Protein AF-A0A208XS01-F1 (afdb_monomer_lite)

Sequence (118 aa):
MTPDEFSQIVERCCAAGKSLAQAVAGADTQRIDAATQDLSLRVLEVQRAIPRALPGLQAAEPQVRQAWRERLAEAALPLKIGAELSTLNTVSASARYAALARISGAELSYSASGQLSR

Foldseek 3Di:
DAPVVLLVLLVQLLVLLVQLVVCVVVVPVVSNVVSLVSNLVSLVSNVVCCVVCVVNLVPDDPVSVVVVVVSVVSSVVSNVSSLVSVVVVDVPNQVVVVVVCVVVVNDWDDDPVSDTDD

Radius of gyration: 16.05 Å; chains: 1; bounding box: 37×37×40 Å

Secondary structure (DSSP, 8-state):
--HHHHHHHHHHHHHHHHHHHHHHHTT-HHHHHHHHHHHHHHHHHHHHHHHHHHHHHHHS-HHHHHHHHHHHHHHHHHHHHHHHHHHHH-S--HHHHHHHHHHTT---PBPTTS-B--

Structure (mmCIF, N/CA/C/O backbone):
data_AF-A0A208XS01-F1
#
_entry.id   AF-A0A208XS01-F1
#
loop_
_atom_site.group_PDB
_atom_site.id
_atom_site.type_symbol
_atom_site.label_atom_id
_atom_site.label_alt_id
_atom_site.label_comp_id
_atom_site.label_asym_id
_atom_site.label_entity_id
_atom_site.label_seq_id
_atom_site.pdbx_PDB_ins_code
_atom_site.Cartn_x
_atom_site.Cartn_y
_atom_site.Cartn_z
_atom_site.occupancy
_atom_site.B_iso_or_equiv
_atom_site.auth_seq_id
_atom_site.auth_comp_id
_atom_site.auth_asym_id
_atom_site.auth_atom_id
_atom_site.pdbx_PDB_model_num
ATOM 1 N N . MET A 1 1 ? -17.745 2.391 5.763 1.00 81.69 1 MET A N 1
ATOM 2 C CA . MET A 1 1 ? -17.030 1.333 5.034 1.00 81.69 1 MET A CA 1
ATOM 3 C C . MET A 1 1 ? -16.879 0.181 5.995 1.00 81.69 1 MET A C 1
ATOM 5 O O . MET A 1 1 ? -16.516 0.423 7.144 1.00 81.69 1 MET A O 1
ATOM 9 N N . THR A 1 2 ? -17.242 -1.020 5.574 1.00 84.69 2 THR A N 1
ATOM 10 C CA . THR A 1 2 ? -17.098 -2.212 6.410 1.00 84.69 2 THR A CA 1
ATOM 11 C C . THR A 1 2 ? -15.633 -2.659 6.438 1.00 84.69 2 THR A C 1
ATOM 13 O O . THR A 1 2 ? -14.849 -2.285 5.558 1.00 84.69 2 THR A O 1
ATOM 16 N N . PRO A 1 3 ? -15.227 -3.458 7.437 1.00 80.06 3 PRO A N 1
ATOM 17 C CA . PRO A 1 3 ? -13.936 -4.128 7.397 1.00 80.06 3 PRO A CA 1
ATOM 18 C C . PRO A 1 3 ? -13.764 -4.933 6.096 1.00 80.06 3 PRO A C 1
ATOM 20 O O . PRO A 1 3 ? -12.758 -4.788 5.414 1.00 80.06 3 PRO A O 1
AT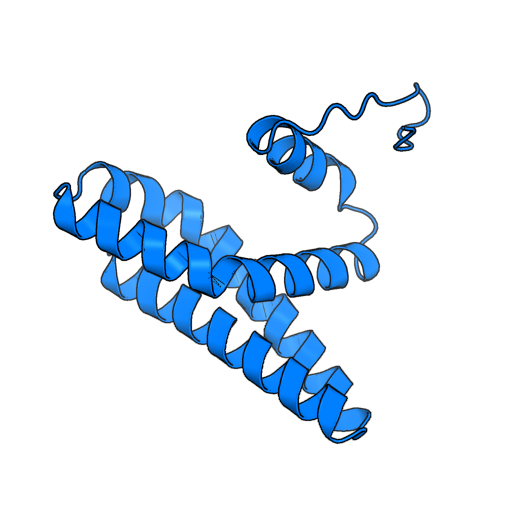OM 23 N N . ASP A 1 4 ? -14.757 -5.699 5.660 1.00 85.12 4 ASP A N 1
ATOM 24 C CA . ASP A 1 4 ? -14.616 -6.516 4.445 1.00 85.12 4 ASP A CA 1
ATOM 25 C C . ASP A 1 4 ? -14.358 -5.678 3.183 1.00 85.12 4 ASP A C 1
ATOM 27 O O . ASP A 1 4 ? -13.469 -6.005 2.396 1.00 85.12 4 ASP A O 1
ATOM 31 N N . GLU A 1 5 ? -15.041 -4.540 3.029 1.00 87.25 5 GLU A N 1
ATOM 32 C CA . GLU A 1 5 ? -14.780 -3.591 1.937 1.00 87.25 5 GLU A CA 1
ATOM 33 C C . GLU A 1 5 ? -13.342 -3.061 1.979 1.00 87.25 5 GLU A C 1
ATOM 35 O O . GLU A 1 5 ? -12.670 -2.973 0.949 1.00 87.25 5 GLU A O 1
ATOM 40 N N . PHE A 1 6 ? -12.841 -2.734 3.172 1.00 87.38 6 PHE A N 1
ATOM 41 C CA . PHE A 1 6 ? -11.455 -2.308 3.335 1.00 87.38 6 PHE A CA 1
ATOM 42 C C . PHE A 1 6 ? -10.469 -3.443 3.034 1.00 87.38 6 PHE A C 1
ATOM 44 O O . PHE A 1 6 ? -9.399 -3.182 2.483 1.00 87.38 6 PHE A O 1
ATOM 51 N N . SER A 1 7 ? -10.823 -4.698 3.347 1.00 86.12 7 SER A N 1
ATOM 52 C CA . SER A 1 7 ? -9.948 -5.866 3.136 1.00 86.12 7 SER A CA 1
ATOM 53 C C . SER A 1 7 ? -9.671 -6.041 1.659 1.00 86.12 7 SER A C 1
ATOM 55 O O . SER A 1 7 ? -8.516 -6.129 1.258 1.00 86.12 7 SER A O 1
ATOM 57 N N . GLN A 1 8 ? -10.716 -5.954 0.840 1.00 91.12 8 GLN A N 1
ATOM 58 C CA . GLN A 1 8 ? -10.589 -6.053 -0.609 1.00 91.12 8 GLN A CA 1
ATOM 59 C C . GLN A 1 8 ? -9.687 -4.954 -1.189 1.00 91.12 8 GLN A C 1
ATOM 61 O O . GLN A 1 8 ? -8.936 -5.200 -2.130 1.00 91.12 8 GLN A O 1
ATOM 66 N N . ILE A 1 9 ? -9.732 -3.735 -0.639 1.00 89.31 9 ILE A N 1
ATOM 67 C CA . ILE A 1 9 ? -8.865 -2.631 -1.082 1.00 89.31 9 ILE A CA 1
ATOM 68 C C . ILE A 1 9 ? -7.394 -2.941 -0.761 1.00 89.31 9 ILE A C 1
ATOM 70 O O . ILE A 1 9 ? -6.524 -2.770 -1.617 1.00 89.31 9 ILE A O 1
ATOM 74 N N . VAL A 1 10 ? -7.115 -3.434 0.448 1.00 86.50 10 VAL A N 1
ATOM 75 C CA . VAL A 1 10 ? -5.760 -3.811 0.877 1.00 86.50 10 VAL A CA 1
ATOM 76 C C . VAL A 1 10 ? -5.240 -5.015 0.083 1.00 86.50 10 VAL A C 1
ATOM 78 O O . VAL A 1 10 ? -4.109 -4.983 -0.398 1.00 86.50 10 VAL A O 1
ATOM 81 N N . GLU A 1 11 ? -6.065 -6.035 -0.143 1.00 90.50 11 GLU A N 1
ATOM 82 C CA . GLU A 1 11 ? -5.713 -7.224 -0.930 1.00 90.50 11 GLU A CA 1
ATOM 83 C C . GLU A 1 11 ? -5.346 -6.877 -2.375 1.00 90.50 11 GLU A C 1
ATOM 85 O O . GLU A 1 11 ? -4.337 -7.369 -2.888 1.00 90.50 11 GLU A O 1
ATOM 90 N N . ARG A 1 12 ? -6.098 -5.974 -3.021 1.00 91.81 12 ARG A N 1
ATOM 91 C CA . ARG A 1 12 ? -5.745 -5.466 -4.356 1.00 91.81 12 ARG A CA 1
ATOM 92 C C . ARG A 1 12 ? -4.390 -4.761 -4.358 1.00 91.81 12 ARG A C 1
ATOM 94 O O . ARG A 1 12 ? -3.608 -4.958 -5.283 1.00 91.81 12 ARG A O 1
ATOM 101 N N . CYS A 1 13 ? -4.075 -3.990 -3.316 1.00 88.44 13 CYS A N 1
ATOM 102 C CA . CYS A 1 13 ? -2.761 -3.359 -3.173 1.00 88.44 13 CYS A CA 1
ATOM 103 C C . CYS A 1 13 ? -1.634 -4.390 -3.008 1.00 88.44 13 CYS A C 1
ATOM 105 O O . CYS A 1 13 ? -0.574 -4.251 -3.620 1.00 88.44 13 CYS A O 1
ATOM 107 N N . CYS A 1 14 ? -1.861 -5.449 -2.229 1.00 87.75 14 CYS A N 1
ATOM 108 C CA . CYS A 1 14 ? -0.906 -6.546 -2.089 1.00 87.75 14 CYS A CA 1
ATOM 109 C C . CYS A 1 14 ? -0.676 -7.278 -3.416 1.00 87.75 14 CYS A C 1
ATOM 111 O O . CYS A 1 14 ? 0.466 -7.573 -3.769 1.00 87.75 14 CYS A O 1
ATOM 113 N N . ALA A 1 15 ? -1.746 -7.559 -4.162 1.00 90.81 15 ALA A N 1
ATOM 114 C CA . ALA A 1 15 ? -1.672 -8.210 -5.466 1.00 90.81 15 ALA A CA 1
ATOM 115 C C . ALA A 1 15 ? -0.907 -7.360 -6.496 1.00 90.81 15 ALA A C 1
ATOM 117 O O . ALA A 1 15 ? -0.070 -7.893 -7.229 1.00 90.81 15 ALA A O 1
ATOM 118 N N . ALA A 1 16 ? -1.122 -6.041 -6.497 1.00 88.44 16 ALA A N 1
ATOM 119 C CA . ALA A 1 16 ? -0.362 -5.107 -7.326 1.00 88.44 16 ALA A CA 1
ATOM 120 C C . ALA A 1 16 ? 1.135 -5.120 -6.968 1.00 88.44 16 ALA A C 1
ATOM 122 O O . ALA A 1 16 ? 1.987 -5.218 -7.849 1.00 88.44 16 ALA A O 1
ATOM 123 N N . GLY A 1 17 ? 1.470 -5.134 -5.671 1.00 82.75 17 GLY A N 1
ATOM 124 C CA . GLY A 1 17 ? 2.859 -5.236 -5.210 1.00 82.75 17 GLY A CA 1
ATOM 125 C C . GLY A 1 17 ? 3.542 -6.537 -5.644 1.00 82.75 17 GLY A C 1
ATOM 126 O O . GLY A 1 17 ? 4.682 -6.515 -6.105 1.00 82.75 17 GLY A O 1
ATOM 127 N N . LYS A 1 18 ? 2.830 -7.670 -5.563 1.00 87.38 18 LYS A N 1
ATOM 128 C CA . LYS A 1 18 ? 3.317 -8.967 -6.066 1.00 87.38 18 LYS A CA 1
ATOM 129 C C . LYS A 1 18 ? 3.527 -8.947 -7.581 1.00 87.38 18 LYS A C 1
ATOM 131 O O . LYS A 1 18 ? 4.539 -9.458 -8.054 1.00 87.38 18 LYS A O 1
ATOM 136 N N . SER A 1 19 ? 2.612 -8.329 -8.325 1.00 86.81 19 SER A N 1
ATOM 137 C CA . SER A 1 19 ? 2.719 -8.200 -9.784 1.00 86.81 19 SER A CA 1
ATOM 138 C C . SER A 1 19 ? 3.930 -7.360 -10.190 1.00 86.81 19 SER A C 1
ATOM 140 O O . SER A 1 19 ? 4.663 -7.751 -11.095 1.00 86.81 19 SER A O 1
ATOM 142 N N . LEU A 1 20 ? 4.206 -6.261 -9.479 1.00 79.88 20 LEU A N 1
ATOM 143 C CA . LEU A 1 20 ? 5.411 -5.461 -9.704 1.00 79.88 20 LEU A CA 1
ATOM 144 C C . LEU A 1 20 ? 6.686 -6.262 -9.417 1.00 79.88 20 LEU A C 1
ATOM 146 O O . LEU A 1 20 ? 7.603 -6.259 -10.233 1.00 79.88 20 LEU A O 1
ATOM 150 N N . ALA A 1 21 ? 6.735 -6.996 -8.302 1.00 78.38 21 ALA A N 1
ATOM 151 C CA . ALA A 1 21 ? 7.886 -7.836 -7.973 1.00 78.38 21 ALA A CA 1
ATOM 152 C C . ALA A 1 21 ? 8.158 -8.900 -9.056 1.00 78.38 21 ALA A C 1
ATOM 154 O O . ALA A 1 21 ? 9.309 -9.124 -9.432 1.00 78.38 21 ALA A O 1
ATOM 155 N N . GLN A 1 22 ? 7.104 -9.516 -9.599 1.00 81.00 22 GLN A N 1
ATOM 156 C CA . GLN A 1 22 ? 7.211 -10.470 -10.707 1.00 81.00 22 GLN A CA 1
ATOM 157 C C . GLN A 1 22 ? 7.671 -9.806 -12.010 1.00 81.00 22 GLN A C 1
ATOM 159 O O . GLN A 1 22 ? 8.523 -10.359 -12.704 1.00 81.00 22 GLN A O 1
ATOM 164 N N . ALA A 1 23 ? 7.150 -8.620 -12.335 1.00 70.25 23 ALA A N 1
ATOM 165 C CA . ALA A 1 23 ? 7.554 -7.872 -13.523 1.00 70.25 23 ALA A CA 1
ATOM 166 C C . ALA A 1 23 ? 9.041 -7.481 -13.471 1.00 70.25 23 ALA A C 1
ATOM 168 O O . A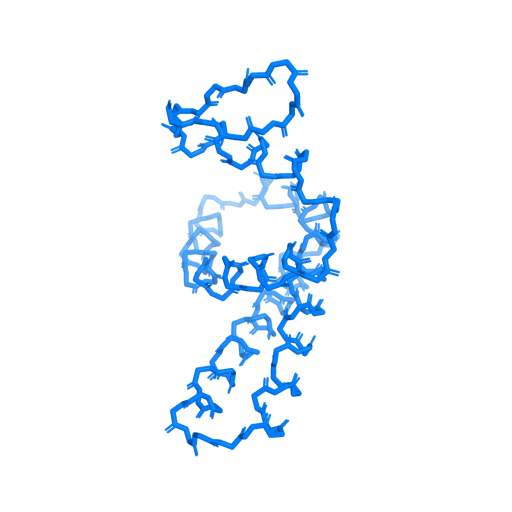LA A 1 23 ? 9.759 -7.673 -14.451 1.00 70.25 23 ALA A O 1
ATOM 169 N N . VAL A 1 24 ? 9.520 -7.018 -12.309 1.00 70.00 24 VAL A N 1
ATOM 170 C CA . VAL A 1 24 ? 10.936 -6.688 -12.079 1.00 70.00 24 VAL A CA 1
ATOM 171 C C . VAL A 1 24 ? 11.823 -7.923 -12.230 1.00 70.00 24 VAL A C 1
ATOM 173 O O . VAL A 1 24 ? 12.857 -7.853 -12.890 1.00 70.00 24 VAL A O 1
ATOM 176 N N . ALA A 1 25 ? 11.409 -9.069 -11.682 1.00 74.06 25 ALA A N 1
ATOM 177 C CA . ALA A 1 25 ? 12.150 -10.323 -11.825 1.00 74.06 25 ALA A CA 1
ATOM 178 C C . ALA A 1 25 ? 12.215 -10.824 -13.282 1.00 74.06 25 ALA A C 1
ATOM 180 O O . ALA A 1 25 ? 13.188 -11.469 -13.665 1.00 74.06 25 ALA A O 1
ATOM 181 N N . GLY A 1 26 ? 11.193 -10.526 -14.091 1.00 69.81 26 GLY A N 1
ATOM 182 C CA . GLY A 1 26 ? 11.126 -10.887 -15.509 1.00 69.81 26 GLY A CA 1
ATOM 183 C C . GLY A 1 26 ? 11.833 -9.920 -16.466 1.00 69.81 26 GLY A C 1
ATOM 184 O O . GLY A 1 26 ? 11.876 -10.210 -17.658 1.00 69.81 26 GLY A O 1
ATOM 185 N N . ALA A 1 27 ? 12.359 -8.789 -15.973 1.00 64.62 27 ALA A N 1
ATOM 186 C CA . ALA A 1 27 ? 13.032 -7.736 -16.751 1.00 64.62 27 ALA A CA 1
ATOM 187 C C . ALA A 1 27 ? 12.219 -7.154 -17.936 1.00 64.62 27 ALA A C 1
ATOM 189 O O . ALA A 1 27 ? 12.778 -6.520 -18.831 1.00 64.62 27 ALA A O 1
ATOM 190 N N . ASP A 1 28 ? 10.897 -7.334 -17.934 1.00 70.69 28 ASP A N 1
ATOM 191 C CA . ASP A 1 28 ? 9.982 -6.782 -18.935 1.00 70.69 28 ASP A CA 1
ATOM 192 C C . ASP A 1 28 ? 9.612 -5.346 -18.544 1.00 70.69 28 ASP A C 1
ATOM 194 O O . ASP A 1 28 ? 8.766 -5.112 -17.678 1.00 70.69 28 ASP A O 1
ATOM 198 N N . THR A 1 29 ? 10.274 -4.372 -19.167 1.00 62.56 29 THR A N 1
ATOM 199 C CA . THR A 1 29 ? 10.144 -2.947 -18.831 1.00 62.56 29 THR A CA 1
ATOM 200 C C . THR A 1 29 ? 8.726 -2.410 -19.014 1.00 62.56 29 THR A C 1
ATOM 202 O O . THR A 1 29 ? 8.261 -1.643 -18.175 1.00 62.56 29 THR A O 1
ATOM 205 N N . GLN A 1 30 ? 7.988 -2.871 -20.029 1.00 67.31 30 GLN A N 1
ATOM 206 C CA . GLN A 1 30 ? 6.596 -2.460 -20.237 1.00 67.31 30 GLN A CA 1
ATOM 207 C C . GLN A 1 30 ? 5.684 -2.985 -19.125 1.00 67.31 30 GLN A C 1
ATOM 209 O O . GLN A 1 30 ? 4.798 -2.274 -18.644 1.00 67.31 30 GLN A O 1
ATOM 214 N N . ARG A 1 31 ? 5.914 -4.223 -18.674 1.00 71.25 31 ARG A N 1
ATOM 215 C CA . ARG A 1 31 ? 5.196 -4.778 -17.519 1.00 71.25 31 ARG A CA 1
ATOM 216 C C . ARG A 1 31 ? 5.571 -4.096 -16.210 1.00 71.25 31 ARG A C 1
ATOM 218 O O . ARG A 1 31 ? 4.699 -3.953 -15.356 1.00 71.25 31 ARG A O 1
ATOM 225 N N . ILE A 1 32 ? 6.823 -3.674 -16.044 1.00 71.25 32 ILE A N 1
ATOM 226 C CA . ILE A 1 32 ? 7.277 -2.936 -14.857 1.00 71.25 32 ILE A CA 1
ATOM 227 C C . ILE A 1 32 ? 6.556 -1.587 -14.759 1.00 71.25 32 ILE A C 1
ATOM 229 O O . ILE A 1 32 ? 6.043 -1.258 -13.688 1.00 71.25 32 ILE A O 1
ATOM 233 N N . ASP A 1 33 ? 6.449 -0.844 -15.862 1.00 70.75 33 ASP A N 1
ATOM 234 C CA . ASP A 1 33 ? 5.764 0.454 -15.888 1.00 70.75 33 ASP A CA 1
ATOM 235 C C . ASP A 1 33 ? 4.269 0.310 -15.574 1.00 70.75 33 ASP A C 1
ATOM 237 O O . ASP A 1 33 ? 3.733 1.003 -14.704 1.00 70.75 33 ASP A O 1
ATOM 241 N N . ALA A 1 34 ? 3.601 -0.657 -16.212 1.00 76.56 34 ALA A N 1
ATOM 242 C CA . ALA A 1 34 ? 2.188 -0.935 -15.969 1.00 76.56 34 ALA A CA 1
ATOM 243 C C . ALA A 1 34 ? 1.923 -1.366 -14.514 1.00 76.56 34 ALA A C 1
ATOM 245 O O . ALA A 1 34 ? 0.993 -0.871 -13.873 1.00 76.56 34 ALA A O 1
ATOM 246 N N . ALA A 1 35 ? 2.761 -2.252 -13.965 1.00 77.56 35 ALA A N 1
ATOM 247 C CA . ALA A 1 35 ? 2.631 -2.716 -12.586 1.00 77.56 35 ALA A CA 1
ATOM 248 C C . ALA A 1 35 ? 2.946 -1.611 -11.564 1.00 77.56 35 ALA A C 1
ATOM 250 O O . ALA A 1 35 ? 2.319 -1.549 -10.507 1.00 77.56 35 ALA A O 1
ATOM 251 N N . THR A 1 36 ? 3.873 -0.709 -11.890 1.00 76.62 36 THR A N 1
ATOM 252 C CA . THR A 1 36 ? 4.183 0.474 -11.079 1.00 76.62 36 THR A CA 1
ATOM 253 C C . THR A 1 36 ? 2.982 1.410 -11.005 1.00 76.62 36 THR A C 1
ATOM 255 O O . THR A 1 36 ? 2.590 1.827 -9.914 1.00 76.62 36 THR A O 1
ATOM 258 N N . GLN A 1 37 ? 2.355 1.702 -12.147 1.00 79.88 37 GLN A N 1
ATOM 259 C CA . GLN A 1 37 ? 1.194 2.584 -12.198 1.00 79.88 37 GLN A CA 1
ATOM 260 C C . GLN A 1 37 ? -0.018 1.990 -11.465 1.00 79.88 37 GLN A C 1
ATOM 262 O O . GLN A 1 37 ? -0.670 2.705 -10.699 1.00 79.88 37 GLN A O 1
ATOM 267 N N . ASP A 1 38 ? -0.295 0.692 -11.638 1.00 87.00 38 ASP A N 1
ATOM 268 C CA . ASP A 1 38 ? -1.360 0.015 -10.887 1.00 87.00 38 ASP A CA 1
ATOM 269 C C . ASP A 1 38 ? -1.076 0.052 -9.379 1.00 87.00 38 ASP A C 1
ATOM 271 O O . ASP A 1 38 ? -1.941 0.476 -8.611 1.00 87.00 38 ASP A O 1
ATOM 275 N N . LEU A 1 39 ? 0.152 -0.260 -8.943 1.00 84.12 39 LEU A N 1
ATOM 276 C CA . LEU A 1 39 ? 0.520 -0.193 -7.527 1.00 84.12 39 LEU A CA 1
ATOM 277 C C . LEU A 1 39 ? 0.321 1.214 -6.946 1.00 84.12 39 LEU A C 1
ATOM 279 O O . LEU A 1 39 ? -0.272 1.347 -5.875 1.00 84.12 39 LEU A O 1
ATOM 283 N N . SER A 1 40 ? 0.747 2.270 -7.644 1.00 80.38 40 SER A N 1
ATOM 284 C CA . SER A 1 40 ? 0.516 3.652 -7.204 1.00 80.38 40 SER A CA 1
ATOM 285 C C . SER A 1 40 ? -0.976 3.967 -7.033 1.00 80.38 40 SER A C 1
ATOM 287 O O . SER A 1 40 ? -1.364 4.571 -6.029 1.00 80.38 40 SER A O 1
ATOM 289 N N . LEU A 1 41 ? -1.835 3.523 -7.959 1.00 87.75 41 LEU A N 1
ATOM 290 C CA . LEU A 1 41 ? -3.287 3.697 -7.843 1.00 87.75 41 LEU A CA 1
ATOM 291 C C . LEU A 1 41 ? -3.853 2.948 -6.630 1.00 87.75 41 LEU A C 1
ATOM 293 O O . LEU A 1 41 ? -4.636 3.526 -5.872 1.00 87.75 41 LEU A O 1
ATOM 297 N N . ARG A 1 42 ? -3.424 1.702 -6.389 1.00 87.62 42 ARG A N 1
ATOM 298 C CA . ARG A 1 42 ? -3.887 0.919 -5.231 1.00 87.62 42 ARG A CA 1
ATOM 299 C C . ARG A 1 42 ? -3.437 1.508 -3.901 1.00 87.62 42 ARG A C 1
ATOM 301 O O . ARG A 1 42 ? -4.229 1.540 -2.961 1.00 87.62 42 ARG A O 1
ATOM 308 N N . VAL A 1 43 ? -2.219 2.042 -3.818 1.00 82.38 43 VAL A N 1
ATOM 309 C CA . VAL A 1 43 ? -1.765 2.747 -2.611 1.00 82.38 43 VAL A CA 1
ATOM 310 C C . VAL A 1 43 ? -2.628 3.981 -2.343 1.00 82.38 43 VAL A C 1
ATOM 312 O O . VAL A 1 43 ? -3.035 4.203 -1.201 1.00 82.38 43 VAL A O 1
ATOM 315 N N . LEU A 1 44 ? -2.977 4.759 -3.373 1.00 83.81 44 LEU A N 1
ATOM 316 C CA . LEU A 1 44 ? -3.886 5.901 -3.220 1.00 83.81 44 LEU A CA 1
ATOM 317 C C . LEU A 1 44 ? -5.296 5.471 -2.783 1.00 83.81 44 LEU A C 1
ATOM 319 O O . LEU A 1 44 ? -5.906 6.145 -1.950 1.00 83.81 44 LEU A O 1
ATOM 323 N N . GLU A 1 45 ? -5.818 4.358 -3.307 1.00 87.75 45 GLU A N 1
ATOM 324 C CA . GLU A 1 45 ? -7.094 3.781 -2.861 1.00 87.75 45 GLU A CA 1
ATOM 325 C C . GLU A 1 45 ? -7.055 3.420 -1.371 1.00 87.75 45 GLU A C 1
ATOM 327 O O . GLU A 1 45 ? -7.940 3.844 -0.623 1.00 87.75 45 GLU A O 1
ATOM 332 N N . VAL A 1 46 ? -6.010 2.718 -0.916 1.00 84.75 46 VAL A N 1
ATOM 333 C CA . VAL A 1 46 ? -5.826 2.373 0.504 1.00 84.75 46 VAL A CA 1
ATOM 334 C C . VAL A 1 46 ? -5.761 3.641 1.360 1.00 84.75 46 VAL A C 1
ATOM 336 O O . VAL A 1 46 ? -6.480 3.747 2.354 1.00 84.75 46 VAL A O 1
ATOM 339 N N . GLN A 1 47 ? -4.976 4.643 0.952 1.00 82.12 47 GLN A N 1
ATOM 340 C CA . GLN A 1 47 ? -4.854 5.916 1.675 1.00 82.12 47 GLN A CA 1
ATOM 341 C C . GLN A 1 47 ? -6.195 6.644 1.825 1.00 82.12 47 GLN A C 1
ATOM 343 O O . GLN A 1 47 ? -6.496 7.173 2.895 1.00 82.12 47 GLN A O 1
ATOM 348 N N . ARG A 1 48 ? -7.025 6.654 0.776 1.00 84.94 48 ARG A N 1
ATOM 349 C CA . ARG A 1 48 ? -8.368 7.258 0.811 1.00 84.94 48 ARG A CA 1
ATOM 350 C C . ARG A 1 48 ? -9.356 6.446 1.648 1.00 84.94 48 ARG A C 1
ATOM 352 O O . ARG A 1 48 ? -10.301 7.010 2.200 1.00 84.94 48 ARG A O 1
ATOM 359 N N . ALA A 1 49 ? -9.159 5.135 1.730 1.00 84.94 49 ALA A N 1
ATOM 360 C CA . ALA A 1 49 ? -10.034 4.225 2.451 1.00 84.94 49 ALA A CA 1
ATOM 361 C C . ALA A 1 49 ? -9.767 4.222 3.966 1.00 84.94 49 ALA A C 1
ATOM 363 O O . ALA A 1 49 ? -10.721 4.139 4.739 1.00 84.94 49 ALA A O 1
ATOM 364 N N . ILE A 1 50 ? -8.513 4.398 4.407 1.00 81.38 50 ILE A N 1
ATOM 365 C CA . ILE A 1 50 ? -8.119 4.356 5.830 1.00 81.38 50 ILE A CA 1
ATOM 366 C C . ILE A 1 50 ? -9.015 5.224 6.737 1.00 81.38 50 ILE A C 1
ATOM 368 O O . ILE A 1 50 ? -9.567 4.672 7.690 1.00 81.38 50 ILE A O 1
ATOM 372 N N . PRO A 1 51 ? -9.256 6.526 6.466 1.00 80.69 51 PRO A N 1
ATOM 373 C CA . PRO A 1 51 ? -10.083 7.361 7.345 1.00 80.69 51 PRO A CA 1
ATOM 374 C C . PRO A 1 51 ? -11.526 6.860 7.475 1.00 80.69 51 PRO A C 1
ATOM 376 O O . PRO A 1 51 ? -12.170 7.063 8.500 1.00 80.69 51 PRO A O 1
ATOM 379 N N . ARG A 1 52 ? -12.036 6.186 6.437 1.00 85.31 52 ARG A N 1
ATOM 380 C CA . ARG A 1 52 ? -13.396 5.632 6.392 1.00 85.31 52 ARG A CA 1
ATOM 381 C C . ARG A 1 52 ? -13.481 4.254 7.057 1.00 85.31 52 ARG A C 1
ATOM 383 O O . ARG A 1 52 ? -14.575 3.856 7.450 1.00 85.31 52 ARG A O 1
ATOM 390 N N . ALA A 1 53 ? -12.358 3.535 7.150 1.00 83.06 53 ALA A N 1
ATOM 391 C CA . ALA A 1 53 ? -12.244 2.222 7.790 1.00 83.06 53 ALA A CA 1
ATOM 392 C C . ALA A 1 53 ? -12.016 2.348 9.296 1.00 83.06 53 ALA A C 1
ATOM 394 O O . ALA A 1 53 ? -12.537 1.553 10.075 1.00 83.06 53 ALA A O 1
ATOM 395 N N . LEU A 1 54 ? -11.217 3.343 9.694 1.00 81.94 54 LEU A N 1
ATOM 396 C CA . LEU A 1 54 ? -10.641 3.456 11.029 1.00 81.94 54 LEU A CA 1
ATOM 397 C C . LEU A 1 54 ? -11.680 3.382 12.163 1.00 81.94 54 LEU A C 1
ATOM 399 O O . LEU A 1 54 ? -11.447 2.596 13.080 1.00 81.94 54 LEU A O 1
ATOM 403 N N . PRO A 1 55 ? -12.839 4.076 12.108 1.00 84.38 55 PRO A N 1
ATOM 404 C CA . PRO A 1 55 ? -13.840 3.976 13.172 1.00 84.38 55 PRO A CA 1
ATOM 405 C C . PRO A 1 55 ? -14.416 2.560 13.312 1.00 84.38 55 PRO A C 1
ATOM 407 O O . PRO A 1 55 ? -14.577 2.061 14.422 1.00 84.38 55 PRO A O 1
ATOM 410 N N . GLY A 1 56 ? -14.674 1.886 12.185 1.00 83.75 56 GLY A N 1
ATOM 411 C CA . GLY A 1 56 ? -15.195 0.518 12.166 1.00 83.75 56 GLY A CA 1
ATOM 412 C C . GLY A 1 56 ? -14.170 -0.504 12.653 1.00 83.75 56 GLY A C 1
ATOM 413 O O . GLY A 1 56 ? -14.513 -1.415 13.397 1.00 83.75 56 GLY A O 1
ATOM 414 N N . LEU A 1 57 ? -12.896 -0.319 12.301 1.00 81.31 57 LEU A N 1
ATOM 415 C CA . LEU A 1 57 ? -11.802 -1.158 12.792 1.00 81.31 57 LEU A CA 1
ATOM 416 C C . LEU A 1 5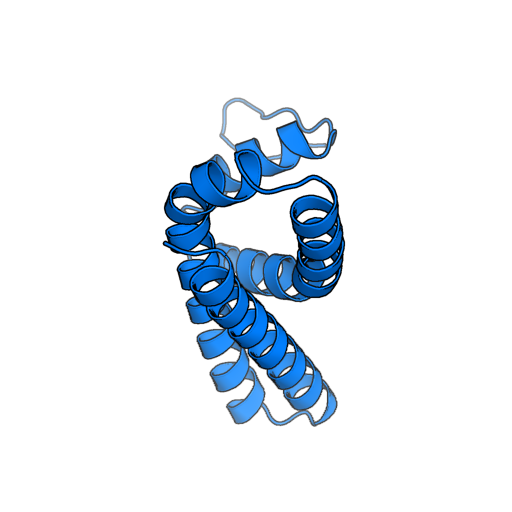7 ? -11.553 -0.956 14.290 1.00 81.31 57 LEU A C 1
ATOM 418 O O . LEU A 1 57 ? -11.290 -1.919 14.998 1.00 81.31 57 LEU A O 1
ATOM 422 N N . GLN A 1 58 ? -11.648 0.274 14.799 1.00 83.12 58 GLN A N 1
ATOM 423 C CA . GLN A 1 58 ? -11.473 0.559 16.227 1.00 83.12 58 GLN A CA 1
ATOM 424 C C . GLN A 1 58 ? -12.612 -0.013 17.076 1.00 83.12 58 GLN A C 1
ATOM 426 O O . GLN A 1 58 ? -12.349 -0.544 18.157 1.00 83.12 58 GLN A O 1
ATOM 431 N N . ALA A 1 59 ? -13.846 0.052 16.570 1.00 85.81 59 ALA A N 1
ATOM 432 C CA . ALA A 1 59 ? -15.028 -0.511 17.216 1.00 85.81 59 ALA A CA 1
ATOM 433 C C . ALA A 1 59 ? -15.125 -2.045 17.105 1.00 85.81 59 ALA A C 1
ATOM 435 O O . ALA A 1 59 ? -15.901 -2.654 17.837 1.00 85.81 59 ALA A O 1
ATOM 436 N N . ALA A 1 60 ? -14.353 -2.672 16.211 1.00 84.69 60 ALA A N 1
ATOM 437 C CA . ALA A 1 60 ? -14.366 -4.117 16.026 1.00 84.69 60 ALA A CA 1
ATOM 438 C C . ALA A 1 60 ? -13.814 -4.873 17.244 1.00 84.69 60 ALA A C 1
ATOM 440 O O . ALA A 1 60 ? -12.986 -4.368 18.015 1.00 84.69 60 ALA A O 1
ATOM 441 N N . GLU A 1 61 ? -14.245 -6.126 17.376 1.00 89.00 61 GLU A N 1
ATOM 442 C CA . GLU A 1 61 ? -13.777 -7.024 18.424 1.00 89.00 61 GLU A CA 1
ATOM 443 C C . GLU A 1 61 ? -12.247 -7.201 18.392 1.00 89.00 61 GLU A C 1
ATOM 445 O O . GLU A 1 61 ? -11.623 -7.129 17.326 1.00 89.00 61 GLU A O 1
ATOM 450 N N . PRO A 1 62 ? -11.604 -7.478 19.543 1.00 84.38 62 PRO A N 1
ATOM 451 C CA . PRO A 1 62 ? -10.152 -7.623 19.627 1.00 84.38 62 PRO A CA 1
ATOM 452 C C . PRO A 1 62 ? -9.554 -8.617 18.622 1.00 84.38 62 PRO A C 1
ATOM 454 O O . PRO A 1 62 ? -8.498 -8.339 18.059 1.00 84.38 62 PRO A O 1
ATOM 457 N N . GLN A 1 63 ? -10.240 -9.733 18.361 1.00 85.19 63 GLN A N 1
ATOM 458 C CA . GLN A 1 63 ? -9.796 -10.764 17.415 1.00 85.19 63 GLN A CA 1
ATOM 459 C C . GLN A 1 63 ? -9.790 -10.242 15.974 1.00 85.19 63 GLN A C 1
ATOM 461 O O . GLN A 1 63 ? -8.822 -10.433 15.240 1.00 85.19 63 GLN A O 1
ATOM 466 N N . VAL A 1 64 ? -10.831 -9.497 15.596 1.00 82.06 64 VAL A N 1
ATOM 467 C CA . VAL A 1 64 ? -10.933 -8.854 14.282 1.00 82.06 64 VAL A CA 1
ATOM 468 C C . VAL A 1 64 ? -9.827 -7.811 14.124 1.00 82.06 64 VAL A C 1
ATOM 470 O O . VAL A 1 64 ? -9.142 -7.790 13.105 1.00 82.06 64 VAL A O 1
ATOM 473 N N . ARG A 1 65 ? -9.569 -6.993 15.152 1.00 82.38 65 ARG A N 1
ATOM 474 C CA . ARG A 1 65 ? -8.464 -6.016 15.140 1.00 82.38 65 ARG A CA 1
ATOM 475 C C . ARG A 1 65 ? -7.090 -6.670 15.003 1.00 82.38 65 ARG A C 1
ATOM 477 O O . ARG A 1 65 ? -6.223 -6.111 14.332 1.00 82.38 65 ARG A O 1
ATOM 484 N N . GLN A 1 66 ? -6.888 -7.827 15.627 1.00 80.50 66 GLN A N 1
ATOM 485 C CA . GLN A 1 66 ? -5.636 -8.574 15.539 1.00 80.50 66 GLN A CA 1
ATOM 486 C C . GLN A 1 66 ? -5.418 -9.140 14.130 1.00 80.50 66 GLN A C 1
ATOM 488 O O . GLN A 1 66 ? -4.382 -8.864 13.529 1.00 80.50 66 GLN A O 1
ATOM 493 N N . ALA A 1 67 ? -6.425 -9.808 13.559 1.00 80.56 67 ALA A N 1
ATOM 494 C CA . ALA A 1 67 ? -6.376 -10.293 12.176 1.00 80.56 67 ALA A CA 1
ATOM 495 C C . ALA A 1 67 ? -6.093 -9.153 11.178 1.00 80.56 67 ALA A C 1
ATOM 497 O O . ALA A 1 67 ? -5.381 -9.314 10.188 1.00 80.56 67 ALA A O 1
ATOM 498 N N . TRP A 1 68 ? -6.607 -7.958 11.468 1.00 82.12 68 TRP A N 1
ATOM 499 C CA . TRP A 1 68 ? -6.332 -6.760 10.685 1.00 82.12 68 TRP A CA 1
ATOM 500 C C . TRP A 1 68 ? -4.903 -6.251 10.774 1.00 82.12 68 TRP A C 1
ATOM 502 O O . TRP A 1 68 ? -4.347 -5.812 9.767 1.00 82.12 68 TRP A O 1
ATOM 512 N N . ARG A 1 69 ? -4.298 -6.296 11.961 1.00 79.69 69 ARG A N 1
ATOM 513 C CA . ARG A 1 69 ? -2.888 -5.936 12.131 1.00 79.69 69 ARG A CA 1
ATOM 514 C C . ARG A 1 69 ? -1.982 -6.852 11.321 1.00 79.69 69 ARG A C 1
ATOM 516 O O . ARG A 1 69 ? -1.069 -6.356 10.673 1.00 79.69 69 ARG A O 1
ATOM 523 N N . GLU A 1 70 ? -2.266 -8.149 11.320 1.00 81.44 70 GLU A N 1
ATOM 524 C CA . GLU A 1 70 ? -1.508 -9.143 10.555 1.00 81.44 70 GLU A CA 1
ATOM 525 C C . GLU A 1 70 ? -1.621 -8.889 9.047 1.00 81.44 70 GLU A C 1
ATOM 527 O O . GLU A 1 70 ? -0.603 -8.742 8.372 1.00 81.44 70 GLU A O 1
ATOM 532 N N . ARG A 1 71 ? -2.838 -8.676 8.526 1.00 76.50 71 ARG A N 1
ATOM 533 C CA . ARG A 1 71 ? -3.031 -8.320 7.107 1.00 76.50 71 ARG A CA 1
ATOM 534 C C . ARG A 1 71 ? -2.328 -7.024 6.710 1.00 76.50 71 ARG A C 1
ATOM 536 O O . ARG A 1 71 ? -1.743 -6.938 5.633 1.00 76.50 71 ARG A O 1
ATOM 543 N N . LEU A 1 72 ? -2.382 -5.996 7.558 1.00 77.00 72 LEU A N 1
ATOM 544 C CA . LEU A 1 72 ? -1.690 -4.734 7.288 1.00 77.00 72 LEU A CA 1
ATOM 545 C C . LEU A 1 72 ? -0.167 -4.890 7.338 1.00 77.00 72 LEU A C 1
ATOM 547 O O . LEU A 1 72 ? 0.524 -4.202 6.590 1.00 77.00 72 LEU A O 1
ATOM 551 N N . ALA A 1 73 ? 0.356 -5.796 8.167 1.00 77.88 73 ALA A N 1
ATOM 552 C CA . ALA A 1 73 ? 1.778 -6.116 8.188 1.00 77.88 73 ALA A CA 1
ATOM 553 C C . ALA A 1 73 ? 2.226 -6.769 6.869 1.00 77.88 73 ALA A C 1
ATOM 555 O O . ALA A 1 73 ? 3.254 -6.378 6.318 1.00 77.88 73 ALA A O 1
ATOM 556 N N . GLU A 1 74 ? 1.428 -7.680 6.306 1.00 75.62 74 GLU A N 1
ATOM 557 C CA . GLU A 1 74 ? 1.689 -8.261 4.980 1.00 75.62 74 GLU A CA 1
ATOM 558 C C . GLU A 1 74 ? 1.623 -7.210 3.859 1.00 75.62 74 GLU A C 1
ATOM 560 O O . GLU A 1 74 ? 2.418 -7.231 2.917 1.00 75.62 74 GLU A O 1
ATOM 565 N N . ALA A 1 75 ? 0.704 -6.250 3.980 1.00 72.94 75 ALA A N 1
ATOM 566 C CA . ALA A 1 75 ? 0.538 -5.157 3.025 1.00 72.94 75 ALA A CA 1
ATOM 567 C C . ALA A 1 75 ? 1.585 -4.041 3.158 1.00 72.94 75 ALA A C 1
ATOM 569 O O . ALA A 1 75 ? 1.713 -3.208 2.257 1.00 72.94 75 ALA A O 1
ATOM 570 N N . ALA A 1 76 ? 2.341 -4.003 4.258 1.00 76.50 76 ALA A N 1
ATOM 571 C CA . ALA A 1 76 ? 3.233 -2.894 4.582 1.00 76.50 76 ALA A CA 1
ATOM 572 C C . ALA A 1 76 ? 4.322 -2.682 3.521 1.00 76.50 76 ALA A C 1
ATOM 574 O O . ALA A 1 76 ? 4.629 -1.541 3.173 1.00 76.50 76 ALA A O 1
ATOM 575 N N . LEU A 1 77 ? 4.881 -3.766 2.976 1.00 73.38 77 LEU A N 1
ATOM 576 C CA . LEU A 1 77 ? 5.934 -3.688 1.963 1.00 73.38 77 LEU A CA 1
ATOM 577 C C . LEU A 1 77 ? 5.410 -3.131 0.619 1.00 73.38 77 LEU A C 1
ATOM 579 O O . LEU A 1 77 ? 5.964 -2.132 0.158 1.00 73.38 77 LEU A O 1
ATOM 583 N N . PRO A 1 78 ? 4.330 -3.672 0.014 1.00 72.38 78 PRO A N 1
ATOM 584 C CA . PRO A 1 78 ? 3.683 -3.060 -1.151 1.00 72.38 78 PRO A CA 1
ATOM 585 C C . PRO A 1 78 ? 3.297 -1.592 -0.947 1.00 72.38 78 PRO A C 1
ATOM 587 O O . PRO A 1 78 ? 3.537 -0.764 -1.824 1.00 72.38 78 PRO A O 1
ATOM 590 N N . LEU A 1 79 ? 2.736 -1.253 0.220 1.00 71.69 79 LEU A N 1
ATOM 591 C CA . LEU A 1 79 ? 2.343 0.117 0.551 1.00 71.69 79 LEU A CA 1
ATOM 592 C C . LEU A 1 79 ? 3.547 1.057 0.606 1.00 71.69 79 LEU A C 1
ATOM 594 O O . LEU A 1 79 ? 3.469 2.175 0.100 1.00 71.69 79 LEU A O 1
ATOM 598 N N . LYS A 1 80 ? 4.661 0.601 1.187 1.00 73.44 80 LYS A N 1
ATOM 599 C CA . LYS A 1 80 ? 5.910 1.363 1.245 1.00 73.44 80 LYS A CA 1
ATOM 600 C C . LYS A 1 80 ? 6.472 1.614 -0.153 1.00 73.44 80 LYS A C 1
ATOM 602 O O . LYS A 1 80 ? 6.744 2.762 -0.485 1.00 73.44 80 LYS A O 1
ATOM 607 N N . ILE A 1 81 ? 6.562 0.572 -0.981 1.00 67.06 81 ILE A N 1
ATOM 608 C CA . ILE A 1 81 ? 7.0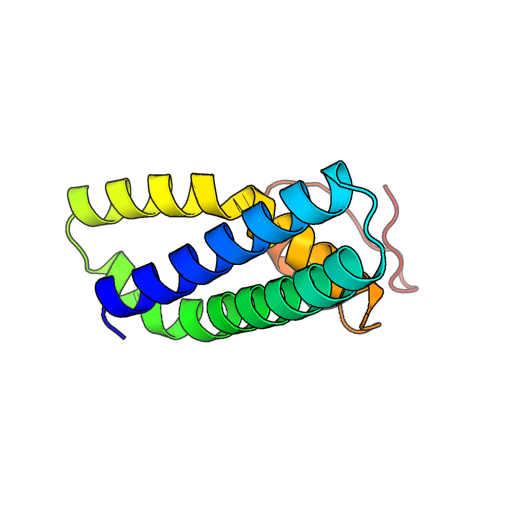55 0.672 -2.361 1.00 67.06 81 ILE A CA 1
ATOM 609 C C . ILE A 1 81 ? 6.177 1.628 -3.176 1.00 67.06 81 ILE A C 1
ATOM 611 O O . ILE A 1 81 ? 6.680 2.566 -3.787 1.00 67.06 81 ILE A O 1
ATOM 615 N N . GLY A 1 82 ? 4.854 1.451 -3.155 1.00 62.06 82 GLY A N 1
ATOM 616 C CA . GLY A 1 82 ? 3.953 2.317 -3.915 1.00 62.06 82 GLY A CA 1
ATOM 617 C C . GLY A 1 82 ? 3.902 3.758 -3.393 1.00 62.06 82 GLY A C 1
ATOM 618 O O . GLY A 1 82 ? 3.723 4.685 -4.188 1.00 62.06 82 GLY A O 1
ATOM 619 N N . ALA A 1 83 ? 4.106 3.981 -2.090 1.00 65.12 83 ALA A N 1
ATOM 620 C CA . ALA A 1 83 ? 4.270 5.321 -1.529 1.00 65.12 83 ALA A CA 1
ATOM 621 C C . ALA A 1 83 ? 5.567 5.976 -2.026 1.00 65.12 83 ALA A C 1
ATOM 623 O O . ALA A 1 83 ? 5.507 7.093 -2.532 1.00 65.12 83 ALA A O 1
ATOM 624 N N . GLU A 1 84 ? 6.698 5.268 -1.968 1.00 64.94 84 GLU A N 1
ATOM 625 C CA . GLU A 1 84 ? 7.993 5.747 -2.467 1.00 64.94 84 GLU A CA 1
ATOM 626 C C . GLU A 1 84 ? 7.926 6.081 -3.968 1.00 64.94 84 GLU A C 1
ATOM 628 O O . GLU A 1 84 ? 8.292 7.186 -4.374 1.00 64.94 84 GLU A O 1
ATOM 633 N N . LEU A 1 85 ? 7.315 5.216 -4.782 1.00 60.69 85 LEU A N 1
ATOM 634 C CA . LEU A 1 85 ? 7.077 5.462 -6.212 1.00 60.69 85 LEU A CA 1
ATOM 635 C C . LEU A 1 85 ? 6.168 6.677 -6.458 1.00 60.69 85 LEU A C 1
ATOM 637 O O . LEU A 1 85 ? 6.436 7.500 -7.332 1.00 60.69 85 LEU A O 1
ATOM 641 N N . SER A 1 86 ? 5.118 6.853 -5.650 1.00 54.59 86 SER A N 1
ATOM 642 C CA . SER A 1 86 ? 4.230 8.023 -5.748 1.00 54.59 86 SER A CA 1
ATOM 643 C C . SER A 1 86 ? 4.932 9.326 -5.357 1.00 54.59 86 SER A C 1
ATOM 645 O O . SER A 1 86 ? 4.590 10.393 -5.866 1.00 54.59 86 SER A O 1
ATOM 647 N N . THR A 1 87 ? 5.915 9.251 -4.461 1.00 52.56 87 THR A N 1
ATOM 648 C CA . THR A 1 87 ? 6.697 10.404 -3.996 1.00 52.56 87 THR A CA 1
ATOM 649 C C . THR A 1 87 ? 7.831 10.776 -4.947 1.00 52.56 87 THR A C 1
ATOM 651 O O . THR A 1 87 ? 8.162 11.953 -5.053 1.00 52.56 87 THR A O 1
ATOM 654 N N . LEU A 1 88 ? 8.340 9.811 -5.720 1.00 45.22 88 LEU A N 1
ATOM 655 C CA . LEU A 1 88 ? 9.181 10.062 -6.891 1.00 45.22 88 LEU A CA 1
ATOM 656 C C . LEU A 1 88 ? 8.375 10.709 -8.033 1.00 45.22 88 LEU A C 1
ATOM 658 O O . LEU A 1 88 ? 8.890 11.580 -8.725 1.00 45.22 88 LEU A O 1
ATOM 662 N N . ASN A 1 89 ? 7.092 10.350 -8.177 1.00 43.53 89 ASN A N 1
ATOM 663 C CA . ASN A 1 89 ? 6.204 10.903 -9.207 1.00 43.53 89 ASN A CA 1
ATOM 664 C C . ASN A 1 89 ? 5.526 12.236 -8.838 1.00 43.53 89 ASN A C 1
ATOM 666 O O . ASN A 1 89 ? 4.980 12.898 -9.718 1.00 43.53 89 ASN A O 1
ATOM 670 N N . THR A 1 90 ? 5.533 12.667 -7.570 1.00 42.38 90 THR A N 1
ATOM 671 C CA . THR A 1 90 ? 4.929 13.949 -7.166 1.00 42.38 90 THR A CA 1
ATOM 672 C C . THR A 1 90 ? 5.729 14.652 -6.067 1.00 42.38 90 THR A C 1
ATOM 674 O O . THR A 1 90 ? 5.828 14.179 -4.938 1.00 42.38 90 THR A O 1
ATOM 677 N N . VAL A 1 91 ? 6.212 15.863 -6.366 1.00 41.53 91 VAL A N 1
ATOM 678 C CA . VAL A 1 91 ? 6.964 16.788 -5.482 1.00 41.53 91 VAL A CA 1
ATOM 679 C C . VAL A 1 91 ? 6.167 17.249 -4.228 1.00 41.53 91 VAL A C 1
ATOM 681 O O . VAL A 1 91 ? 6.606 18.103 -3.469 1.00 41.53 91 VAL A O 1
ATOM 684 N N . SER A 1 92 ? 5.009 16.657 -3.912 1.00 43.41 92 SER A N 1
ATOM 685 C CA . SER A 1 92 ? 4.172 16.973 -2.734 1.00 43.41 92 SER A CA 1
ATOM 686 C C . SER A 1 92 ? 4.119 15.838 -1.691 1.00 43.41 92 SER A C 1
ATOM 688 O O . SER A 1 92 ? 3.089 15.557 -1.065 1.00 43.41 92 SER A O 1
ATOM 690 N N . ALA A 1 93 ? 5.253 15.164 -1.513 1.00 42.44 93 ALA A N 1
ATOM 691 C CA . ALA A 1 93 ? 5.483 14.018 -0.631 1.00 42.44 93 ALA A CA 1
ATOM 692 C C . ALA A 1 93 ? 5.835 14.370 0.831 1.00 42.44 93 ALA A C 1
ATOM 694 O O . ALA A 1 93 ? 5.599 13.584 1.750 1.00 42.44 93 ALA A O 1
ATOM 695 N N . SER A 1 94 ? 6.393 15.556 1.064 1.00 44.28 94 SER A N 1
ATOM 696 C CA . SER A 1 94 ? 7.103 15.923 2.300 1.00 44.28 94 SER A CA 1
ATOM 697 C C . SER A 1 94 ? 6.212 15.986 3.550 1.00 44.28 94 SER A C 1
ATOM 699 O O . SER A 1 94 ? 6.559 15.428 4.590 1.00 44.28 94 SER A O 1
ATOM 701 N N . ALA A 1 95 ? 5.014 16.568 3.457 1.00 44.91 95 ALA A N 1
ATOM 702 C CA . ALA A 1 95 ? 4.093 16.662 4.598 1.00 44.91 95 ALA A CA 1
ATOM 703 C C . ALA A 1 95 ? 3.511 15.300 5.038 1.00 44.91 95 ALA A C 1
ATOM 705 O O . ALA A 1 95 ? 3.189 15.108 6.212 1.00 44.91 95 ALA A O 1
ATOM 706 N N . ARG A 1 96 ? 3.400 14.338 4.110 1.00 51.31 96 ARG A N 1
ATOM 707 C CA . ARG A 1 96 ? 2.837 12.996 4.354 1.00 51.31 96 ARG A CA 1
ATOM 708 C C . ARG A 1 96 ? 3.868 12.042 4.965 1.00 51.31 96 ARG A C 1
ATOM 710 O O . ARG A 1 96 ? 3.523 11.277 5.864 1.00 51.31 96 ARG A O 1
ATOM 717 N N . TYR A 1 97 ? 5.140 12.170 4.581 1.00 49.84 97 TYR A N 1
ATOM 718 C CA . TYR A 1 97 ? 6.250 11.475 5.243 1.00 49.84 97 TYR A CA 1
ATOM 719 C C . TYR A 1 97 ? 6.483 11.952 6.677 1.00 49.84 97 TYR A C 1
ATOM 721 O O . TYR A 1 97 ? 6.747 11.131 7.551 1.00 49.84 97 TYR A O 1
ATOM 729 N N . ALA A 1 98 ? 6.301 13.246 6.957 1.00 45.78 98 ALA A N 1
ATOM 730 C CA . ALA A 1 98 ? 6.455 13.786 8.307 1.00 45.78 98 ALA A CA 1
ATOM 731 C C . ALA A 1 98 ? 5.449 13.198 9.317 1.00 45.78 98 ALA A C 1
ATOM 733 O O . ALA A 1 98 ? 5.733 13.143 10.512 1.00 45.78 98 ALA A O 1
ATOM 734 N N . ALA A 1 99 ? 4.261 12.771 8.878 1.00 44.19 99 ALA A N 1
ATOM 735 C CA . ALA A 1 99 ? 3.289 12.102 9.745 1.00 44.19 99 ALA A CA 1
ATOM 736 C C . ALA A 1 99 ? 3.667 10.633 10.004 1.00 44.19 99 ALA A C 1
ATOM 738 O O . ALA A 1 99 ? 3.586 10.173 11.138 1.00 44.19 99 ALA A O 1
ATOM 739 N N . LEU A 1 100 ? 4.148 9.922 8.979 1.00 46.06 100 LEU A N 1
ATOM 740 C CA . LEU A 1 100 ? 4.587 8.525 9.081 1.00 46.06 100 LEU A CA 1
ATOM 741 C C . LEU A 1 100 ? 5.878 8.362 9.900 1.00 46.06 100 LEU A C 1
ATOM 743 O O . LEU A 1 100 ? 5.928 7.489 10.760 1.00 46.06 100 LEU A O 1
ATOM 747 N N . ALA A 1 101 ? 6.872 9.235 9.709 1.00 50.69 101 ALA A N 1
ATOM 748 C CA . ALA A 1 101 ? 8.142 9.200 10.444 1.00 50.69 101 ALA A CA 1
ATOM 749 C C . ALA A 1 101 ? 7.967 9.454 11.954 1.00 50.69 101 ALA A C 1
ATOM 751 O O . ALA A 1 101 ? 8.597 8.791 12.779 1.00 50.69 101 ALA A O 1
ATOM 752 N N . ARG A 1 102 ? 7.048 10.361 12.322 1.00 48.50 102 ARG A N 1
ATOM 753 C CA . ARG A 1 102 ? 6.686 10.635 13.725 1.00 48.50 102 ARG A CA 1
ATOM 754 C C . ARG A 1 102 ? 5.981 9.457 14.397 1.00 48.50 102 ARG A C 1
ATOM 756 O O . ARG A 1 102 ? 6.144 9.265 15.595 1.00 48.50 102 ARG A O 1
ATOM 763 N N . ILE A 1 103 ? 5.224 8.666 13.639 1.00 44.12 103 ILE A N 1
ATOM 764 C CA . ILE A 1 103 ? 4.529 7.475 14.152 1.00 44.12 103 ILE A CA 1
ATOM 765 C C . ILE A 1 103 ? 5.486 6.274 14.243 1.00 44.12 103 ILE A C 1
ATOM 767 O O . ILE A 1 103 ? 5.304 5.418 15.103 1.00 44.12 103 ILE A O 1
ATOM 771 N N . SER A 1 104 ? 6.525 6.216 13.403 1.00 47.00 104 SER A N 1
ATOM 772 C CA . SER A 1 104 ? 7.497 5.115 13.379 1.00 47.00 104 SER A CA 1
ATOM 773 C C . SER A 1 104 ? 8.726 5.318 14.276 1.00 47.00 104 SER A C 1
ATOM 775 O O . SER A 1 104 ? 9.607 4.465 14.269 1.00 47.00 104 SER A O 1
ATOM 777 N N . GLY A 1 105 ? 8.821 6.431 15.014 1.00 46.88 105 GLY A N 1
ATOM 778 C CA . GLY A 1 105 ? 9.939 6.707 15.928 1.00 46.8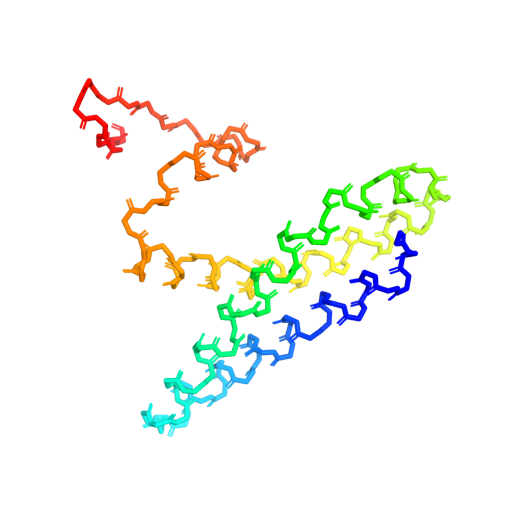8 105 GLY A CA 1
ATOM 779 C C . GLY A 1 105 ? 11.269 7.042 15.242 1.00 46.88 105 GLY A C 1
ATOM 780 O O . GLY A 1 105 ? 12.323 6.877 15.849 1.00 46.88 105 GLY A O 1
ATOM 781 N N . ALA A 1 106 ? 11.245 7.491 13.984 1.00 48.06 106 ALA A N 1
ATOM 782 C CA . ALA A 1 106 ? 12.456 7.921 13.292 1.00 48.06 106 ALA A CA 1
ATOM 783 C C . ALA A 1 106 ? 12.735 9.395 13.628 1.00 48.06 106 ALA A C 1
ATOM 785 O O . ALA A 1 106 ? 12.005 10.277 13.170 1.00 48.06 106 ALA A O 1
ATOM 786 N N . GLU A 1 107 ? 13.767 9.670 14.433 1.00 43.00 107 GLU A N 1
ATOM 787 C CA . GLU A 1 107 ? 14.272 11.033 14.631 1.00 43.00 107 GLU A CA 1
ATOM 788 C C . GLU A 1 107 ? 14.821 11.563 13.304 1.00 43.00 107 GLU A C 1
ATOM 790 O O . GLU A 1 107 ? 15.886 11.164 12.840 1.00 43.00 107 GLU A O 1
ATOM 795 N N . LEU A 1 108 ? 14.055 12.443 12.669 1.00 47.56 108 LEU A N 1
ATOM 796 C CA . LEU A 1 108 ? 14.483 13.222 11.517 1.00 47.56 108 LEU A CA 1
ATOM 797 C C . LEU A 1 108 ? 14.033 14.660 11.762 1.00 47.56 108 LEU A C 1
ATOM 799 O O . LEU A 1 108 ? 12.832 14.946 11.806 1.00 47.56 108 LEU A O 1
ATOM 803 N N . SER A 1 109 ? 14.994 15.557 11.971 1.00 43.88 109 SER A N 1
ATOM 804 C CA . SER A 1 109 ? 14.759 16.990 12.129 1.00 43.88 109 SER A CA 1
ATOM 805 C C . SER A 1 109 ? 14.987 17.715 10.796 1.00 43.88 109 SER A C 1
ATOM 807 O O . SER A 1 109 ? 15.852 17.364 9.997 1.00 43.88 109 SER A O 1
ATOM 809 N N . TYR A 1 110 ? 14.142 18.709 10.519 1.00 46.75 110 TYR A N 1
ATOM 810 C CA . TYR A 1 110 ? 14.177 19.485 9.278 1.00 46.75 110 TYR A CA 1
ATOM 811 C C . TYR A 1 110 ? 14.962 20.782 9.466 1.00 46.75 110 TYR A C 1
ATOM 813 O O . TYR A 1 110 ? 14.758 21.496 10.450 1.00 46.75 110 TYR A O 1
ATOM 821 N N . SER A 1 111 ? 15.787 21.134 8.478 1.00 47.66 111 SER A N 1
ATOM 822 C CA . SER A 1 111 ? 16.341 22.485 8.367 1.00 47.66 111 SER A CA 1
ATOM 823 C C . SER A 1 111 ? 15.311 23.450 7.761 1.00 47.66 111 SER A C 1
ATOM 825 O O . SER A 1 111 ? 14.343 23.042 7.110 1.00 47.66 111 SER A O 1
ATOM 827 N N . ALA A 1 112 ? 15.517 24.754 7.966 1.00 40.97 112 ALA A N 1
ATOM 828 C CA . ALA A 1 112 ? 14.583 25.816 7.575 1.00 40.97 112 ALA A CA 1
ATOM 829 C C . ALA A 1 112 ? 14.275 25.889 6.060 1.00 40.97 112 ALA A C 1
ATOM 831 O O . ALA A 1 112 ? 13.331 26.567 5.664 1.00 40.97 112 ALA A O 1
ATOM 832 N N . SER A 1 113 ? 15.029 25.180 5.214 1.00 48.84 113 SER A N 1
ATOM 833 C CA . SER A 1 113 ? 14.799 25.076 3.766 1.00 48.84 113 SER A CA 1
ATOM 834 C C . SER A 1 113 ? 13.869 23.926 3.358 1.00 48.84 113 SER A C 1
ATOM 836 O O . SER A 1 113 ? 13.630 23.727 2.169 1.00 48.84 113 SER A O 1
ATOM 838 N N . GLY A 1 114 ? 13.331 23.156 4.311 1.00 43.69 114 GLY A N 1
ATOM 839 C CA . GLY A 1 114 ? 12.410 22.058 4.009 1.00 43.69 114 GLY A CA 1
ATOM 840 C C . GLY A 1 114 ? 13.092 20.827 3.405 1.00 43.69 114 GLY A C 1
ATOM 841 O O . GLY A 1 114 ? 12.430 20.024 2.747 1.00 43.69 114 GLY A O 1
ATOM 842 N N . GLN A 1 115 ? 14.396 20.656 3.636 1.00 42.94 115 GLN A N 1
ATOM 843 C CA . GLN A 1 115 ? 15.131 19.435 3.306 1.00 42.94 115 GLN A CA 1
ATOM 844 C C . GLN A 1 115 ?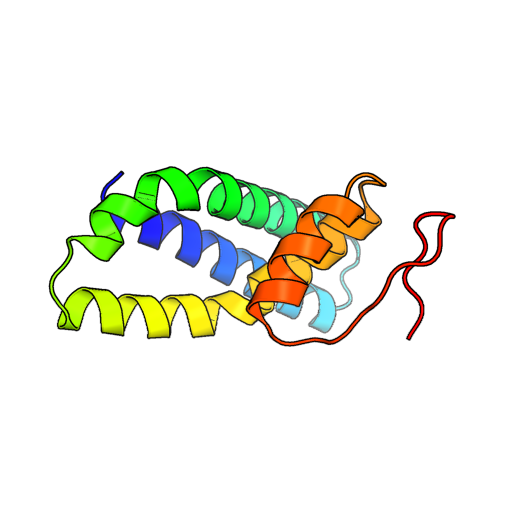 15.324 18.556 4.548 1.00 42.94 115 GLN A C 1
ATOM 846 O O . GLN A 1 115 ? 15.618 19.052 5.636 1.00 42.94 115 GLN A O 1
ATOM 851 N N . LEU A 1 116 ? 15.151 17.243 4.362 1.00 37.25 116 LEU A N 1
ATOM 852 C CA . LEU A 1 116 ? 15.455 16.224 5.366 1.00 37.25 116 LEU A CA 1
ATOM 853 C C . LEU A 1 116 ? 16.970 16.087 5.488 1.00 37.25 116 LEU A C 1
ATOM 855 O O . LEU A 1 116 ? 17.622 15.651 4.540 1.00 37.25 116 LEU A O 1
ATOM 859 N N . SER A 1 117 ? 17.513 16.424 6.653 1.00 50.53 117 SER A N 1
ATOM 860 C CA . SER A 1 117 ? 18.863 16.033 7.053 1.00 50.53 117 SER A CA 1
ATOM 861 C C . SER A 1 117 ? 18.782 14.992 8.167 1.00 50.53 117 SER A C 1
ATOM 863 O O . SER A 1 117 ? 17.822 14.982 8.937 1.00 50.53 117 SER A O 1
ATOM 865 N N . ARG A 1 118 ? 19.772 14.094 8.206 1.00 47.78 118 ARG A N 1
ATOM 866 C CA . ARG A 1 118 ? 20.012 13.225 9.364 1.00 47.78 118 ARG A CA 1
ATOM 867 C C . ARG A 1 118 ? 20.468 14.044 10.560 1.00 47.78 118 ARG A C 1
ATOM 869 O O . ARG A 1 118 ? 21.214 15.021 10.323 1.00 47.78 118 ARG A O 1
#

pLDDT: mean 70.44, std 16.61, range [37.25, 91.81]